Protein AF-A0A6L3UYJ5-F1 (afdb_monomer_lite)

Foldseek 3Di:
DVVVVVVVVVLVVVLVVQLVVCLVVQPPPDDPVVSVCVSVVVSVVVVVVVVVVVVVVVVVVVVVVD

pLDDT: mean 87.61, std 6.54, range [57.31, 96.06]

Radius of gyration: 16.04 Å; chains: 1; bounding box: 29×16×47 Å

Structure (mmCIF, N/CA/C/O backbone):
data_AF-A0A6L3UYJ5-F1
#
_entry.id   AF-A0A6L3UYJ5-F1
#
loop_
_atom_site.group_PDB
_atom_site.id
_atom_site.type_symbol
_atom_site.label_atom_id
_atom_site.label_alt_id
_atom_site.label_comp_id
_atom_site.label_asym_id
_atom_site.label_entity_id
_atom_site.label_seq_id
_atom_site.pdbx_PDB_ins_code
_atom_site.Cartn_x
_atom_site.Cartn_y
_atom_site.Cartn_z
_atom_site.occupancy
_atom_site.B_iso_or_equiv
_atom_site.auth_seq_id
_atom_site.auth_comp_id
_atom_site.auth_asym_id
_atom_site.auth_atom_id
_atom_site.pdbx_PDB_model_num
ATOM 1 N N . MET A 1 1 ? 7.642 -1.945 21.507 1.00 67.69 1 MET A N 1
ATOM 2 C CA . MET A 1 1 ? 8.142 -1.328 20.255 1.00 67.69 1 MET A CA 1
ATOM 3 C C . MET A 1 1 ? 8.411 -2.315 19.119 1.00 67.69 1 MET A C 1
ATOM 5 O O . MET A 1 1 ? 8.070 -1.985 17.992 1.00 67.69 1 MET A O 1
ATOM 9 N N . GLN A 1 2 ? 8.913 -3.531 19.380 1.00 80.19 2 GLN A N 1
ATOM 10 C CA . GLN A 1 2 ? 9.187 -4.558 18.352 1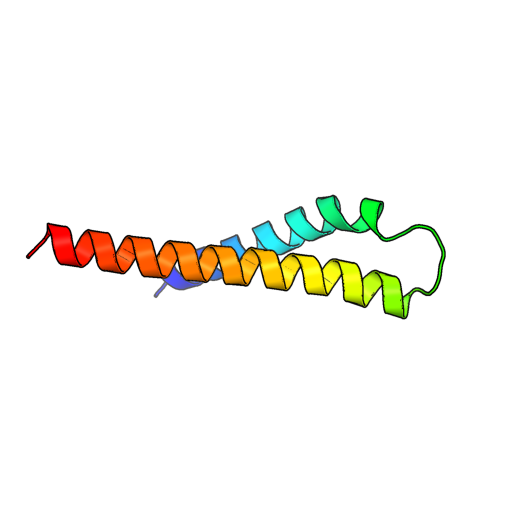.00 80.19 2 GLN A CA 1
ATOM 11 C C . GLN A 1 2 ? 8.014 -4.843 17.388 1.00 80.19 2 GLN A C 1
ATOM 13 O O . GLN A 1 2 ? 8.222 -4.949 16.184 1.00 80.19 2 GLN A O 1
ATOM 18 N N . LYS A 1 3 ? 6.771 -4.889 17.892 1.00 75.06 3 LYS A N 1
ATOM 19 C CA . LYS A 1 3 ? 5.567 -5.092 17.064 1.00 75.06 3 LYS A CA 1
ATOM 20 C C . LYS A 1 3 ? 5.382 -4.003 15.996 1.00 75.06 3 LYS A C 1
ATOM 22 O O . LYS A 1 3 ? 5.067 -4.324 14.859 1.00 75.06 3 LYS A O 1
ATOM 27 N N . TYR A 1 4 ? 5.604 -2.734 16.340 1.00 76.94 4 TYR A N 1
ATOM 28 C CA . TYR A 1 4 ? 5.427 -1.614 15.406 1.00 76.94 4 TYR A CA 1
ATOM 29 C C . TYR A 1 4 ? 6.523 -1.579 14.340 1.00 76.94 4 TYR A C 1
ATOM 31 O O . TYR A 1 4 ? 6.237 -1.336 13.173 1.00 76.94 4 TYR A O 1
ATOM 39 N N . ILE A 1 5 ? 7.757 -1.914 14.727 1.00 82.44 5 ILE A N 1
ATOM 40 C CA . ILE A 1 5 ? 8.878 -2.074 13.793 1.00 82.44 5 ILE A CA 1
ATOM 41 C C . ILE A 1 5 ? 8.578 -3.195 12.787 1.00 82.44 5 ILE A C 1
ATOM 43 O O . ILE A 1 5 ? 8.758 -3.010 11.589 1.00 82.44 5 ILE A O 1
ATOM 47 N N . SER A 1 6 ? 8.042 -4.330 13.245 1.00 82.25 6 SER A N 1
ATOM 48 C CA . SER A 1 6 ? 7.649 -5.428 12.354 1.00 82.25 6 SER A CA 1
ATOM 49 C C . SER A 1 6 ? 6.560 -5.022 11.357 1.00 82.25 6 SER A C 1
ATOM 51 O O . SER A 1 6 ? 6.629 -5.418 10.198 1.00 82.25 6 SER A O 1
ATOM 53 N N . VAL A 1 7 ? 5.569 -4.234 11.787 1.00 85.25 7 VAL A N 1
ATOM 54 C CA . VAL A 1 7 ? 4.513 -3.723 10.896 1.00 85.25 7 VAL A CA 1
ATOM 55 C C . VAL A 1 7 ? 5.096 -2.771 9.854 1.00 85.25 7 VAL A C 1
ATOM 57 O O . VAL A 1 7 ? 4.739 -2.863 8.686 1.00 85.25 7 VAL A O 1
ATOM 60 N N . PHE A 1 8 ? 6.030 -1.904 10.244 1.00 81.19 8 PHE A N 1
ATOM 61 C CA . PHE A 1 8 ? 6.710 -1.005 9.315 1.00 81.19 8 PHE A CA 1
ATOM 62 C C . PHE A 1 8 ? 7.448 -1.770 8.205 1.00 81.19 8 PHE A C 1
ATOM 64 O O . PHE A 1 8 ? 7.251 -1.487 7.025 1.00 81.19 8 PHE A O 1
ATOM 71 N N . PHE A 1 9 ? 8.227 -2.795 8.562 1.00 85.38 9 PHE A N 1
ATOM 72 C CA . PHE A 1 9 ? 8.905 -3.636 7.571 1.00 85.38 9 PHE A CA 1
ATOM 73 C C . PHE A 1 9 ? 7.933 -4.435 6.697 1.00 85.38 9 PHE A C 1
ATOM 75 O O . PHE A 1 9 ? 8.183 -4.590 5.504 1.00 85.38 9 PHE A O 1
ATOM 82 N N . LEU A 1 10 ? 6.808 -4.892 7.253 1.00 88.69 10 LEU A N 1
ATOM 83 C CA . LEU A 1 10 ? 5.758 -5.549 6.476 1.00 88.69 10 LEU A CA 1
ATOM 84 C C . LEU A 1 10 ? 5.160 -4.595 5.436 1.00 88.69 10 LEU A C 1
ATOM 86 O O . LEU A 1 10 ? 5.000 -4.985 4.285 1.00 88.69 10 LEU A O 1
ATOM 90 N N . VAL A 1 11 ? 4.887 -3.340 5.805 1.00 87.06 11 VAL A N 1
ATOM 91 C CA . VAL A 1 11 ? 4.385 -2.325 4.865 1.00 87.06 11 VAL A CA 1
ATOM 92 C C . VAL A 1 11 ? 5.405 -2.052 3.761 1.00 87.06 11 VAL A C 1
ATOM 94 O O . VAL A 1 11 ? 5.024 -2.032 2.596 1.00 87.06 11 VAL A O 1
ATOM 97 N N . ILE A 1 12 ? 6.697 -1.918 4.085 1.00 87.69 12 ILE A N 1
ATOM 98 C CA . ILE A 1 12 ? 7.755 -1.771 3.069 1.00 87.69 12 ILE A CA 1
ATOM 99 C C . ILE A 1 12 ? 7.759 -2.965 2.111 1.00 87.69 12 ILE A C 1
ATOM 101 O O . ILE A 1 12 ? 7.793 -2.779 0.897 1.00 87.69 12 ILE A O 1
ATOM 105 N N . PHE A 1 13 ? 7.696 -4.185 2.643 1.00 91.38 13 PHE A N 1
ATOM 106 C CA . PHE A 1 13 ? 7.688 -5.400 1.834 1.00 91.38 13 PHE A CA 1
ATOM 107 C C . PHE A 1 13 ? 6.472 -5.462 0.898 1.00 91.38 13 PHE A C 1
ATOM 109 O O . PHE A 1 13 ? 6.615 -5.758 -0.287 1.00 91.38 13 PHE A O 1
ATOM 116 N N . VAL A 1 14 ? 5.286 -5.104 1.396 1.00 91.19 14 VAL A N 1
ATOM 117 C CA . VAL A 1 14 ? 4.067 -5.004 0.581 1.00 91.19 14 VAL A CA 1
ATOM 118 C C . VAL A 1 14 ? 4.215 -3.939 -0.505 1.00 91.19 14 VAL A C 1
ATOM 120 O O . VAL A 1 14 ? 3.848 -4.197 -1.647 1.00 91.19 14 VAL A O 1
ATOM 123 N N . SER A 1 15 ? 4.802 -2.780 -0.203 1.00 87.62 15 SER A N 1
ATOM 124 C CA . SER A 1 15 ? 5.066 -1.735 -1.202 1.00 87.62 15 SER A CA 1
ATOM 125 C C . SER A 1 15 ? 5.984 -2.220 -2.326 1.00 87.62 15 SER A C 1
ATOM 127 O O . SER A 1 15 ? 5.740 -1.903 -3.487 1.00 87.62 15 SER A O 1
ATOM 129 N N . VAL A 1 16 ? 7.004 -3.024 -2.006 1.00 88.38 16 VAL A N 1
ATOM 130 C CA . VAL A 1 16 ? 7.884 -3.645 -3.010 1.00 88.38 16 VAL A CA 1
ATOM 131 C C . VAL A 1 16 ? 7.101 -4.619 -3.893 1.00 88.38 16 VAL A C 1
ATOM 133 O O . VAL A 1 16 ? 7.236 -4.577 -5.113 1.00 88.38 16 VAL A O 1
ATOM 136 N N . ILE A 1 17 ? 6.235 -5.454 -3.311 1.00 92.12 17 ILE A N 1
ATOM 137 C CA . ILE A 1 17 ? 5.367 -6.358 -4.085 1.00 92.12 17 ILE A CA 1
ATOM 138 C C . ILE A 1 17 ? 4.432 -5.564 -5.004 1.00 92.12 17 ILE A C 1
ATOM 140 O O . ILE A 1 17 ? 4.328 -5.878 -6.188 1.00 92.12 17 ILE A O 1
ATOM 144 N N . LEU A 1 18 ? 3.781 -4.519 -4.486 1.00 89.31 18 LEU A N 1
ATOM 145 C CA . LEU A 1 18 ? 2.904 -3.656 -5.280 1.00 89.31 18 LEU A CA 1
ATOM 146 C C . LEU A 1 18 ? 3.661 -3.000 -6.436 1.00 89.31 18 LEU A C 1
ATOM 148 O O . LEU A 1 18 ? 3.124 -2.919 -7.536 1.00 89.31 18 LEU A O 1
ATOM 152 N N . PHE A 1 19 ? 4.914 -2.594 -6.224 1.00 87.38 19 PHE A N 1
ATOM 153 C CA . PHE A 1 19 ? 5.755 -2.081 -7.299 1.00 87.38 19 PHE A CA 1
ATOM 154 C C . PHE A 1 19 ? 5.953 -3.106 -8.415 1.00 87.38 19 PHE A C 1
ATOM 156 O O . PHE A 1 19 ? 5.751 -2.764 -9.571 1.00 87.38 19 PHE A O 1
ATOM 163 N N . PHE A 1 20 ? 6.254 -4.368 -8.105 1.00 87.50 20 PHE A N 1
ATOM 164 C CA . PHE A 1 20 ? 6.383 -5.402 -9.139 1.00 87.50 20 PHE A CA 1
ATOM 165 C C . PHE A 1 20 ? 5.072 -5.707 -9.874 1.00 87.50 20 PHE A C 1
ATOM 167 O O . PHE A 1 20 ? 5.111 -6.105 -11.034 1.00 87.50 20 PHE A O 1
ATOM 174 N N . ILE A 1 21 ? 3.922 -5.509 -9.227 1.00 90.19 21 ILE A N 1
ATOM 175 C CA . ILE A 1 21 ? 2.607 -5.681 -9.859 1.00 90.19 21 ILE A CA 1
ATOM 176 C C . ILE A 1 21 ? 2.293 -4.508 -10.797 1.00 90.19 21 ILE A C 1
ATOM 178 O O . ILE A 1 21 ? 1.797 -4.721 -11.900 1.00 90.19 21 ILE A O 1
ATOM 182 N N . PHE A 1 22 ? 2.577 -3.273 -10.375 1.00 86.62 22 PHE A N 1
ATOM 183 C CA . PHE A 1 22 ? 2.221 -2.070 -11.130 1.00 86.62 22 PHE A CA 1
ATOM 184 C C . PHE A 1 22 ? 3.281 -1.633 -12.144 1.00 86.62 22 PHE A C 1
ATOM 186 O O . PHE A 1 22 ? 2.926 -1.033 -13.154 1.00 86.62 22 PHE A O 1
ATOM 193 N N . ALA A 1 23 ? 4.562 -1.933 -11.929 1.00 83.62 23 ALA A N 1
ATOM 194 C CA . ALA A 1 23 ? 5.637 -1.530 -12.834 1.00 83.62 23 ALA A CA 1
ATOM 195 C C . ALA A 1 23 ? 5.410 -2.006 -14.284 1.00 83.62 23 ALA A C 1
ATOM 197 O O . ALA A 1 23 ? 5.498 -1.166 -15.177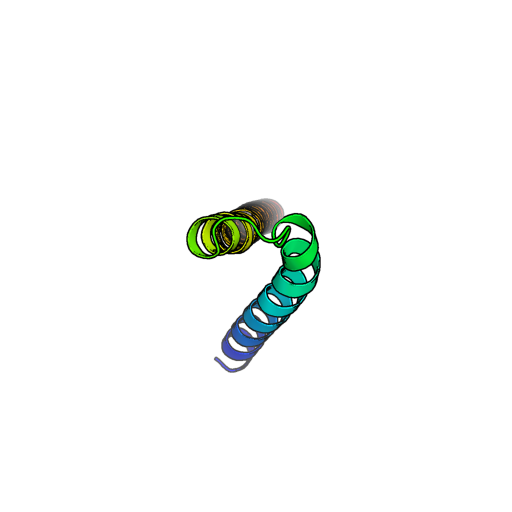 1.00 83.62 23 ALA A O 1
ATOM 198 N N . PRO A 1 24 ? 5.004 -3.265 -14.558 1.00 87.81 24 PRO A N 1
ATOM 199 C CA . PRO A 1 24 ? 4.708 -3.714 -15.922 1.00 87.81 24 PRO A CA 1
ATOM 200 C C . PRO A 1 24 ? 3.518 -3.005 -16.582 1.00 87.81 24 PRO A C 1
ATOM 202 O O . PRO A 1 24 ? 3.408 -3.017 -17.801 1.00 87.81 24 PRO A O 1
ATOM 205 N N . VAL A 1 25 ? 2.611 -2.410 -15.799 1.00 87.19 25 VAL A N 1
ATOM 206 C CA . VAL A 1 25 ? 1.440 -1.686 -16.325 1.00 87.19 25 VAL A CA 1
ATOM 207 C C . VAL A 1 25 ? 1.849 -0.327 -16.896 1.00 87.19 25 VAL A C 1
ATOM 209 O O . VAL A 1 25 ? 1.249 0.144 -17.861 1.00 87.19 25 VAL A O 1
ATOM 212 N N . TYR A 1 26 ? 2.874 0.294 -16.309 1.00 83.94 26 TYR A N 1
ATOM 213 C CA . TYR A 1 26 ? 3.302 1.651 -16.647 1.00 83.94 26 TYR A CA 1
ATOM 214 C C . TYR A 1 26 ? 4.600 1.703 -17.465 1.00 83.94 26 TYR A C 1
ATOM 216 O O . TYR A 1 26 ? 4.784 2.656 -18.212 1.00 83.94 26 TYR A O 1
ATOM 224 N N . MET A 1 27 ? 5.478 0.698 -17.370 1.00 81.62 27 MET A N 1
ATOM 225 C CA . MET A 1 27 ? 6.754 0.643 -18.096 1.00 81.62 27 MET A CA 1
ATOM 226 C C . MET A 1 27 ? 6.566 0.158 -19.539 1.00 81.62 27 MET A C 1
ATOM 228 O O . MET A 1 27 ? 6.834 -1.000 -19.858 1.00 81.62 27 MET A O 1
ATOM 232 N N . ASN A 1 28 ? 6.109 1.056 -20.414 1.00 84.62 28 ASN A N 1
ATOM 233 C CA . ASN A 1 28 ? 5.876 0.780 -21.837 1.00 84.62 28 ASN A CA 1
ATOM 234 C C . ASN A 1 28 ? 6.959 1.379 -22.757 1.00 84.62 28 ASN A C 1
ATOM 236 O O . ASN A 1 28 ? 6.822 1.332 -23.979 1.00 84.62 28 ASN A O 1
ATOM 240 N N . GLY A 1 29 ? 8.046 1.915 -22.192 1.00 81.19 29 GLY A N 1
ATOM 241 C CA . GLY A 1 29 ? 9.179 2.460 -22.948 1.00 81.19 29 GLY A CA 1
ATOM 242 C C . GLY A 1 29 ? 8.979 3.910 -23.395 1.00 81.19 29 GLY A C 1
ATOM 243 O O . GLY A 1 29 ? 9.596 4.343 -24.367 1.00 81.19 29 GLY A O 1
ATOM 244 N N . GLY A 1 30 ? 8.098 4.644 -22.711 1.00 84.25 30 GLY A N 1
ATOM 245 C CA . GLY A 1 30 ? 7.863 6.069 -22.899 1.00 84.25 30 GLY A CA 1
ATOM 246 C C . GLY A 1 30 ? 8.874 6.922 -22.130 1.00 84.25 30 GLY A C 1
ATOM 247 O O . GLY A 1 30 ? 10.077 6.669 -22.148 1.00 84.25 30 GLY A O 1
ATOM 248 N N . ASN A 1 31 ? 8.394 7.972 -21.460 1.00 90.88 31 ASN A N 1
ATOM 249 C CA . ASN A 1 31 ? 9.237 8.830 -20.631 1.00 90.88 31 ASN A CA 1
ATOM 250 C C . ASN A 1 31 ? 9.498 8.170 -19.260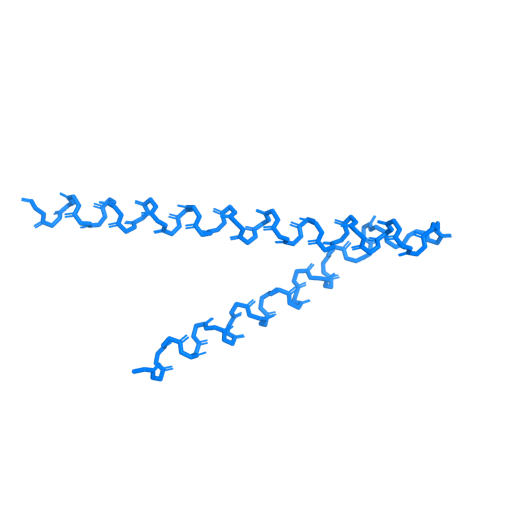 1.00 90.88 31 ASN A C 1
ATOM 252 O O . ASN A 1 31 ? 8.566 8.080 -18.458 1.00 90.88 31 ASN A O 1
ATOM 256 N N . PRO A 1 32 ? 10.752 7.812 -18.918 1.00 87.62 32 PRO A N 1
ATOM 257 C CA . PRO A 1 32 ? 11.058 7.118 -17.664 1.00 87.62 32 PRO A CA 1
ATOM 258 C C . PRO A 1 32 ? 10.638 7.882 -16.401 1.00 87.62 32 PRO A C 1
ATOM 260 O O . PRO A 1 32 ? 10.288 7.272 -15.391 1.00 87.62 32 PRO A O 1
ATOM 263 N N . ALA A 1 33 ? 10.667 9.218 -16.437 1.00 89.69 33 ALA A N 1
ATOM 264 C CA . ALA A 1 33 ? 10.259 10.038 -15.301 1.00 89.69 33 ALA A CA 1
ATOM 265 C C . ALA A 1 33 ? 8.742 9.977 -15.080 1.00 89.69 33 ALA A C 1
ATOM 267 O O . ALA A 1 33 ? 8.285 9.896 -13.943 1.00 89.69 33 ALA A O 1
ATOM 268 N N . GLU A 1 34 ? 7.963 9.986 -16.161 1.00 88.81 34 GLU A N 1
ATOM 269 C CA . GLU A 1 34 ? 6.506 9.904 -16.096 1.00 88.81 34 GLU A CA 1
ATOM 270 C C . GLU A 1 34 ? 6.050 8.520 -15.615 1.00 88.81 34 GLU A C 1
ATOM 272 O O . GLU A 1 34 ? 5.227 8.416 -14.706 1.00 88.81 34 GLU A O 1
ATOM 277 N N . GLU A 1 35 ? 6.640 7.455 -16.158 1.00 89.38 35 GLU A N 1
ATOM 278 C CA . GLU A 1 35 ?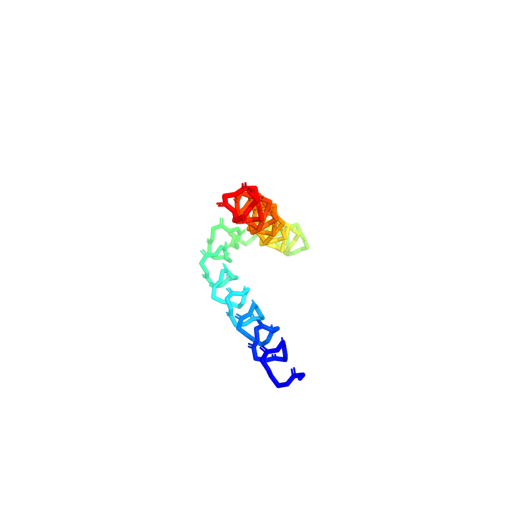 6.337 6.074 -15.765 1.00 89.38 35 GLU A CA 1
ATOM 279 C C . GLU A 1 35 ? 6.614 5.832 -14.272 1.00 89.38 35 GLU A C 1
ATOM 281 O O . GLU A 1 35 ? 5.801 5.223 -13.570 1.00 89.38 35 GLU A O 1
ATOM 286 N N . ALA A 1 36 ? 7.725 6.370 -13.756 1.00 87.44 36 ALA A N 1
ATOM 287 C CA . ALA A 1 36 ? 8.056 6.298 -12.337 1.00 87.44 36 ALA A CA 1
ATOM 288 C C . ALA A 1 36 ? 7.033 7.044 -11.465 1.00 87.44 36 ALA A C 1
ATOM 290 O O . ALA A 1 36 ? 6.625 6.528 -10.421 1.00 87.44 36 ALA A O 1
ATOM 291 N N . VAL A 1 37 ? 6.588 8.232 -11.891 1.00 92.38 37 VAL A N 1
ATOM 292 C CA . VAL A 1 37 ? 5.570 9.014 -11.172 1.00 92.38 37 VAL A CA 1
ATOM 293 C C . VAL A 1 37 ? 4.238 8.266 -11.124 1.00 92.38 37 VAL A C 1
ATOM 295 O O . VAL A 1 37 ? 3.637 8.191 -10.053 1.00 92.38 37 VAL A O 1
ATOM 298 N N . HIS A 1 38 ? 3.799 7.654 -12.227 1.00 90.25 38 HIS A N 1
ATOM 299 C CA . HIS A 1 38 ? 2.553 6.877 -12.265 1.00 90.25 38 HIS A CA 1
ATOM 300 C C . HIS A 1 38 ? 2.615 5.632 -11.374 1.00 90.25 38 HIS A C 1
ATOM 302 O O . HIS A 1 38 ? 1.695 5.386 -10.585 1.00 90.25 38 HIS A O 1
ATOM 308 N N . ALA A 1 39 ? 3.714 4.875 -11.432 1.00 89.06 39 ALA A N 1
ATOM 309 C CA . ALA A 1 39 ? 3.896 3.678 -10.614 1.00 89.06 39 ALA A CA 1
ATOM 310 C C . ALA A 1 39 ? 3.949 4.012 -9.114 1.00 89.06 39 ALA A C 1
ATOM 312 O O . ALA A 1 39 ? 3.192 3.448 -8.320 1.00 89.06 39 ALA A O 1
ATOM 313 N N . VAL A 1 40 ? 4.794 4.968 -8.716 1.00 89.25 40 VAL A N 1
ATOM 314 C CA . VAL A 1 40 ? 4.932 5.378 -7.310 1.00 89.25 40 VAL A CA 1
ATOM 315 C C . VAL A 1 40 ? 3.654 6.049 -6.807 1.00 89.25 40 VAL A C 1
ATOM 317 O O . VAL A 1 40 ? 3.198 5.745 -5.705 1.00 89.25 40 VAL A O 1
ATOM 320 N N . GLY A 1 41 ? 3.032 6.906 -7.618 1.00 91.12 41 GLY A N 1
ATOM 321 C CA . GLY A 1 41 ? 1.768 7.563 -7.290 1.00 91.12 41 GLY A CA 1
ATOM 322 C C . GLY A 1 41 ? 0.647 6.560 -7.021 1.00 91.12 41 GLY A C 1
ATOM 323 O O . GLY A 1 41 ? -0.054 6.676 -6.015 1.00 91.12 41 GLY A O 1
ATOM 324 N N . THR A 1 42 ? 0.535 5.517 -7.849 1.00 91.31 42 THR A N 1
ATOM 325 C CA . THR A 1 42 ? -0.437 4.430 -7.647 1.00 91.31 42 THR A CA 1
ATOM 326 C C . THR A 1 42 ? -0.213 3.720 -6.312 1.00 91.31 42 THR A C 1
ATOM 328 O O . THR A 1 42 ? -1.158 3.523 -5.548 1.00 91.31 42 THR A O 1
ATOM 331 N N . ILE A 1 43 ? 1.039 3.387 -5.981 1.00 90.50 43 ILE A N 1
ATOM 332 C CA . ILE A 1 43 ? 1.380 2.735 -4.707 1.00 90.50 43 ILE A CA 1
ATOM 333 C C . ILE A 1 43 ? 0.995 3.627 -3.522 1.00 90.50 43 ILE A C 1
ATOM 335 O O . ILE A 1 43 ? 0.383 3.145 -2.571 1.00 90.50 43 ILE A O 1
ATOM 339 N N . ILE A 1 44 ? 1.287 4.930 -3.585 1.00 91.62 44 ILE A N 1
ATOM 340 C CA . ILE A 1 44 ? 0.919 5.886 -2.530 1.00 91.62 44 ILE A CA 1
ATOM 341 C C . ILE A 1 44 ? -0.601 5.921 -2.329 1.00 91.62 44 ILE A C 1
ATOM 343 O O . ILE A 1 44 ? -1.061 5.830 -1.191 1.00 91.62 44 ILE A O 1
ATOM 347 N N . ILE A 1 45 ? -1.388 5.999 -3.406 1.00 93.94 45 ILE A N 1
ATOM 348 C CA . ILE A 1 45 ? -2.859 6.013 -3.332 1.00 93.94 45 ILE A CA 1
ATOM 349 C C . ILE A 1 45 ? -3.388 4.733 -2.673 1.00 93.94 45 ILE A C 1
ATOM 351 O O . ILE A 1 45 ? -4.265 4.800 -1.806 1.00 93.94 45 ILE A O 1
ATOM 355 N N . VAL A 1 46 ? -2.836 3.570 -3.030 1.00 90.19 46 VAL A N 1
ATOM 356 C CA . VAL A 1 46 ? -3.213 2.277 -2.436 1.00 90.19 46 VAL A CA 1
ATOM 357 C C . VAL A 1 46 ? -2.890 2.246 -0.940 1.00 90.19 46 VAL A C 1
ATOM 359 O O . VAL A 1 46 ? -3.744 1.873 -0.133 1.00 90.19 46 VAL A O 1
ATOM 362 N N . LEU A 1 47 ? -1.693 2.686 -0.545 1.00 90.12 47 LEU A N 1
ATOM 363 C CA . LEU A 1 47 ? -1.277 2.715 0.859 1.00 90.12 47 LEU A CA 1
ATOM 364 C C . LEU A 1 47 ? -2.118 3.687 1.693 1.00 90.12 47 LEU A C 1
ATOM 366 O O . LEU A 1 47 ? -2.522 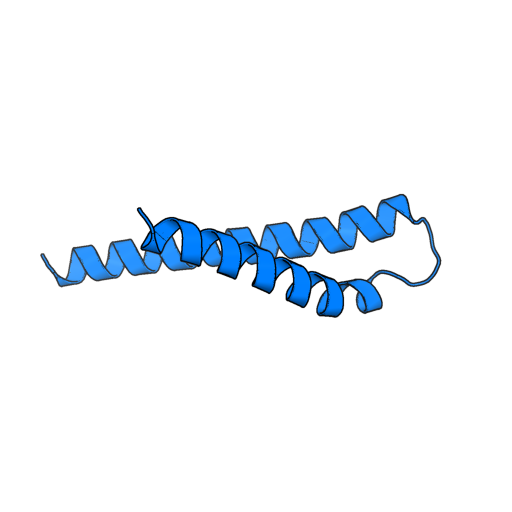3.345 2.802 1.00 90.12 47 LEU A O 1
ATOM 370 N N . ILE A 1 48 ? -2.431 4.873 1.168 1.00 92.81 48 ILE A N 1
ATOM 371 C CA . ILE A 1 48 ? -3.304 5.839 1.850 1.00 92.81 48 ILE A CA 1
ATOM 372 C C . ILE A 1 48 ? -4.711 5.261 2.017 1.00 92.81 48 ILE A C 1
ATOM 374 O O . ILE A 1 48 ? -5.274 5.334 3.107 1.00 92.81 48 ILE A O 1
ATOM 378 N N . SER A 1 49 ? -5.258 4.631 0.976 1.00 92.69 49 SER A N 1
ATOM 379 C CA . SER A 1 49 ? -6.567 3.968 1.047 1.00 92.69 49 SER A CA 1
ATOM 380 C C . SER A 1 49 ? -6.585 2.877 2.123 1.00 92.69 49 SER A C 1
ATOM 382 O O . SER A 1 49 ? -7.536 2.779 2.901 1.00 92.69 49 SER A O 1
ATOM 384 N N . PHE A 1 50 ? -5.499 2.106 2.235 1.00 89.00 50 PHE A N 1
ATOM 385 C CA . PHE A 1 50 ? -5.325 1.125 3.303 1.00 89.00 50 PHE A CA 1
ATOM 386 C C . PHE A 1 50 ? -5.280 1.779 4.691 1.00 89.00 50 PHE A C 1
ATOM 388 O O . PHE A 1 50 ? -5.976 1.319 5.596 1.00 89.00 50 PHE A O 1
ATOM 395 N N . LEU A 1 51 ? -4.525 2.869 4.872 1.00 90.81 51 LEU A N 1
ATOM 396 C CA . LEU A 1 51 ? -4.475 3.602 6.144 1.00 90.81 51 LEU A CA 1
ATOM 397 C C . LEU A 1 51 ? -5.855 4.127 6.553 1.00 90.81 51 LEU A C 1
ATOM 399 O O . LEU A 1 51 ? -6.242 3.979 7.712 1.00 90.81 51 LEU A O 1
ATOM 403 N N . ILE A 1 52 ? -6.620 4.680 5.610 1.00 93.19 52 ILE A N 1
ATOM 404 C CA . ILE A 1 52 ? -7.993 5.139 5.853 1.00 93.19 52 ILE A CA 1
ATOM 405 C C . ILE A 1 52 ? -8.860 3.967 6.333 1.00 93.19 52 ILE A C 1
ATOM 407 O O . ILE A 1 52 ? -9.519 4.080 7.367 1.00 93.19 52 ILE A O 1
ATOM 411 N N . ALA A 1 53 ? -8.814 2.819 5.651 1.00 92.38 53 ALA A N 1
ATOM 412 C CA . ALA A 1 53 ? -9.559 1.626 6.055 1.00 92.38 53 ALA A CA 1
ATOM 413 C C . ALA A 1 53 ? -9.176 1.138 7.466 1.00 92.38 53 ALA A C 1
ATOM 415 O O . ALA A 1 53 ? -10.056 0.802 8.260 1.00 92.38 53 ALA A O 1
ATOM 416 N N . GLN A 1 54 ? -7.884 1.152 7.814 1.00 89.56 54 GLN A N 1
ATOM 417 C CA . GLN A 1 54 ? -7.420 0.800 9.161 1.00 89.56 54 GLN A CA 1
ATOM 418 C C . GLN A 1 54 ? -7.942 1.775 10.224 1.00 89.56 54 GLN A C 1
ATOM 420 O O . GLN A 1 54 ? -8.365 1.337 11.292 1.00 89.56 54 GLN A O 1
ATOM 425 N N . ILE A 1 55 ? -7.972 3.082 9.941 1.00 94.25 55 ILE A N 1
ATOM 426 C CA . ILE A 1 55 ? -8.530 4.084 10.861 1.00 94.25 55 ILE A CA 1
ATOM 427 C C . ILE A 1 55 ? -10.020 3.822 11.101 1.00 94.25 55 ILE A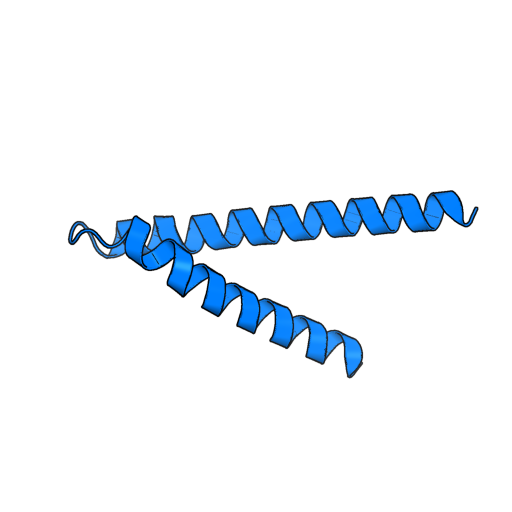 C 1
ATOM 429 O O . ILE A 1 55 ? -10.450 3.782 12.253 1.00 94.25 55 ILE A O 1
ATOM 433 N N . TYR A 1 56 ? -10.806 3.583 10.047 1.00 95.00 56 TYR A N 1
ATOM 434 C CA . TYR A 1 56 ? -12.227 3.249 10.191 1.00 95.00 56 TYR A CA 1
ATOM 435 C C . TYR A 1 56 ? -12.447 1.968 10.995 1.00 95.00 56 TYR A C 1
ATOM 437 O O . TYR A 1 56 ? -13.308 1.944 11.874 1.00 95.00 56 TYR A O 1
ATOM 445 N N . TYR A 1 57 ? -11.648 0.931 10.742 1.00 92.12 57 TYR A N 1
ATOM 446 C CA . TYR A 1 57 ? -11.693 -0.309 11.512 1.00 92.12 57 TYR A CA 1
ATOM 447 C C . TYR A 1 57 ? -11.417 -0.068 13.003 1.00 92.12 57 TYR A C 1
ATOM 449 O O . TYR A 1 57 ? -12.142 -0.576 13.857 1.00 92.12 57 TYR A O 1
ATOM 457 N N . LEU A 1 58 ? -10.410 0.747 13.334 1.00 93.12 58 LEU A N 1
ATOM 458 C CA . LEU A 1 58 ? -10.110 1.101 14.723 1.00 93.12 58 LEU A CA 1
ATOM 459 C C . LEU A 1 58 ? -11.253 1.888 15.374 1.00 93.12 58 LEU A C 1
ATOM 461 O O . LEU A 1 58 ? -11.601 1.609 16.520 1.00 93.12 58 LEU A O 1
ATOM 465 N N . ILE A 1 59 ? -11.858 2.837 14.651 1.00 95.06 59 ILE A N 1
ATOM 466 C CA . ILE A 1 59 ? -13.016 3.600 15.137 1.00 95.06 59 ILE A CA 1
ATOM 467 C C . ILE A 1 59 ? -14.196 2.664 15.426 1.00 95.06 59 ILE A C 1
ATOM 469 O O . ILE A 1 59 ? -14.801 2.775 16.492 1.00 95.06 59 ILE A O 1
ATOM 473 N N . ASP A 1 60 ? -14.521 1.741 14.516 1.00 96.06 60 ASP A N 1
ATOM 474 C CA . ASP A 1 60 ? -15.601 0.761 14.704 1.00 96.06 60 ASP A CA 1
ATOM 475 C C . ASP A 1 60 ? -15.334 -0.151 15.909 1.00 96.06 60 ASP A C 1
ATOM 477 O O . ASP A 1 60 ? -16.213 -0.371 16.741 1.00 96.06 60 ASP A O 1
ATOM 481 N N . LEU A 1 61 ? -14.093 -0.619 16.063 1.00 94.69 61 LEU A N 1
ATOM 482 C CA . LEU A 1 61 ? -13.693 -1.476 17.175 1.00 94.69 61 LEU A CA 1
ATOM 483 C C . LEU A 1 61 ? -13.791 -0.762 18.530 1.00 94.69 61 LEU A C 1
ATOM 485 O O . LEU A 1 61 ? -14.222 -1.369 19.509 1.00 94.69 61 LEU A O 1
ATOM 489 N N . ILE A 1 62 ? -13.425 0.521 18.595 1.00 95.56 62 ILE A N 1
ATOM 490 C CA . ILE A 1 62 ? -13.594 1.336 19.807 1.00 95.56 62 ILE A CA 1
ATOM 491 C C . ILE A 1 62 ? -15.082 1.536 20.106 1.00 95.56 62 ILE A C 1
ATOM 493 O O . ILE A 1 62 ? -15.499 1.336 21.245 1.00 95.56 62 ILE A O 1
ATOM 497 N N . LYS A 1 63 ? -15.892 1.867 19.093 1.00 91.25 63 LYS A N 1
ATOM 498 C CA . LYS A 1 63 ? -17.341 2.065 19.249 1.00 91.25 63 LYS A CA 1
ATOM 499 C C . LYS A 1 63 ? -18.080 0.807 19.695 1.00 91.25 63 LYS A C 1
ATOM 501 O O . LYS A 1 63 ? -19.018 0.933 20.460 1.00 91.25 63 LYS A O 1
ATOM 506 N N . LYS A 1 64 ? -17.669 -0.382 19.245 1.00 84.44 64 LYS A N 1
ATOM 507 C CA . LYS A 1 64 ? -18.245 -1.668 19.686 1.00 84.44 64 LYS A CA 1
ATOM 508 C C . LYS A 1 64 ? -17.867 -2.059 21.113 1.00 84.44 64 LYS A C 1
ATOM 510 O O . LYS A 1 64 ? -18.491 -2.950 21.677 1.00 84.44 64 LYS A O 1
ATOM 515 N N . LYS A 1 65 ? -16.787 -1.485 21.646 1.00 73.69 65 LYS A N 1
ATOM 516 C CA . LYS A 1 65 ? -16.282 -1.785 22.990 1.00 73.69 65 LYS A CA 1
ATOM 517 C C . LYS A 1 65 ? -16.872 -0.856 24.061 1.00 73.69 65 LYS A C 1
ATOM 519 O O . LYS A 1 65 ? -16.812 -1.209 25.236 1.00 73.69 65 LYS A O 1
ATOM 524 N N . MET A 1 66 ? -17.379 0.310 23.658 1.00 57.31 66 MET A N 1
ATOM 525 C CA . MET A 1 66 ? -18.225 1.189 24.475 1.00 57.31 66 MET A CA 1
ATOM 526 C C . MET A 1 66 ? -19.671 0.703 24.474 1.00 57.31 66 MET A C 1
ATOM 528 O O . MET A 1 66 ? -20.323 0.894 25.521 1.00 57.31 66 MET A O 1
#

Secondary structure (DSSP, 8-state):
-HHHHHHHHHHHHHHHHHHHHHHHHH-SSS-HHHHHHHHHHHHHHHHHHHHHHHHHHHHHHHHHH-

Organism: NCBI:txid1602942

Sequence (66 aa):
MQKYISVFFLVIFVSVILFFIFAPVYMNGGNPAEEAVHAVGTIIIVLISFLIAQIYYLIDLIKKKM